Protein AF-A0AA35AGL7-F1 (afdb_monomer_lite)

InterPro domains:
  IPR021034 Tip attachment protein J, C-terminal receptor binding domain [PF12421] (13-93)

pLDDT: mean 72.28, std 17.1, range [34.78, 96.56]

Foldseek 3Di:
DDDDPDDDDLAPDPFQKKKWKWKDKVNHTPDIDIDRHDDDDDDDDDDDDPPPDDIDIDIDMDMDGDDPDDDDRDGDDDDDDDDDPDDDDDDDD

Sequence (93 aa):
MTHPRQYGSCCTLTIYSSCRLIVRKNGAEIYNRTALDNTLIYSGVIDMPAGHGHMTLEFSVSAWLVNDWYPTASISDLLVVVMKKATAGISIS

Secondary str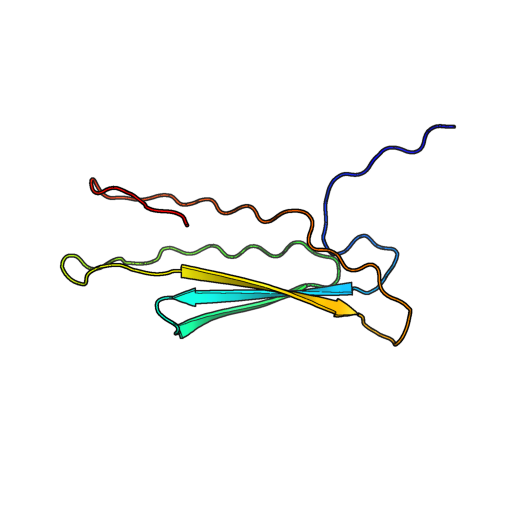ucture (DSSP, 8-state):
-PPP-----TT-TTS-EEEEEEEEETTEEEEEEEESSS-----------TTS----EEEEEEEEESSSPPP--------------SSS-----

Radius of gyration: 17.11 Å; chains: 1; bounding box: 43×21×60 Å

Organism: NCBI:txid1055533

Structure (mmCIF, N/CA/C/O backbone):
data_AF-A0AA35AGL7-F1
#
_entry.id   AF-A0AA35AGL7-F1
#
loop_
_atom_site.group_PDB
_atom_site.id
_atom_site.type_symbol
_atom_site.label_atom_id
_atom_site.label_alt_id
_atom_site.label_comp_id
_atom_site.label_asym_id
_atom_site.label_entity_id
_atom_site.label_seq_id
_atom_site.pdbx_PDB_ins_code
_atom_site.Cartn_x
_atom_site.Cartn_y
_atom_site.Cartn_z
_atom_site.occupancy
_atom_site.B_iso_or_equiv
_atom_site.auth_seq_id
_atom_site.auth_comp_id
_atom_site.auth_asym_id
_atom_site.auth_atom_id
_atom_site.pdbx_PDB_model_num
ATOM 1 N N . MET A 1 1 ? -0.648 6.258 -40.451 1.00 34.78 1 MET A N 1
ATOM 2 C CA . MET A 1 1 ? -0.702 4.928 -39.808 1.00 34.78 1 MET A CA 1
ATOM 3 C C . MET A 1 1 ? -0.736 5.141 -38.309 1.00 34.78 1 MET A C 1
ATOM 5 O O . MET A 1 1 ? 0.228 5.620 -37.728 1.00 34.78 1 MET A O 1
ATOM 9 N N . THR A 1 2 ? -1.911 4.931 -37.733 1.00 36.31 2 THR A N 1
ATOM 10 C CA . THR A 1 2 ? -2.259 5.134 -36.327 1.00 36.31 2 THR A CA 1
ATOM 11 C C . THR A 1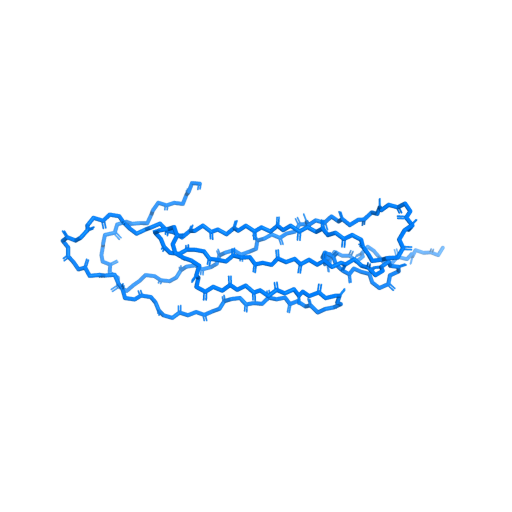 2 ? -1.719 3.977 -35.490 1.00 36.31 2 THR A C 1
ATOM 13 O O . THR A 1 2 ? -2.129 2.838 -35.691 1.00 36.31 2 THR A O 1
ATOM 16 N N . HIS A 1 3 ? -0.806 4.258 -34.559 1.00 35.12 3 HIS A N 1
ATOM 17 C CA . HIS A 1 3 ? -0.394 3.288 -33.542 1.00 35.12 3 HIS A CA 1
ATOM 18 C C . HIS A 1 3 ? -1.306 3.422 -32.312 1.00 35.12 3 HIS A C 1
ATOM 20 O O . HIS A 1 3 ? -1.632 4.548 -31.922 1.00 35.12 3 HIS A O 1
ATOM 26 N N . PRO A 1 4 ? -1.771 2.306 -31.725 1.00 40.59 4 PRO A N 1
ATOM 27 C CA . PRO A 1 4 ? -2.788 2.327 -30.685 1.00 40.59 4 PRO A CA 1
ATOM 28 C C . PRO A 1 4 ? -2.221 2.905 -29.385 1.00 40.59 4 PRO A C 1
ATOM 30 O O . PRO A 1 4 ? -1.117 2.571 -28.961 1.00 40.59 4 PRO A O 1
ATOM 33 N N . ARG A 1 5 ? -3.013 3.762 -28.734 1.00 42.56 5 ARG A N 1
ATOM 34 C CA . ARG A 1 5 ? -2.818 4.185 -27.342 1.00 42.56 5 ARG A CA 1
ATOM 35 C C . ARG A 1 5 ? -2.904 2.943 -26.451 1.00 42.56 5 ARG A C 1
ATOM 37 O O . ARG A 1 5 ? -4.002 2.447 -26.218 1.00 42.56 5 ARG A O 1
ATOM 44 N N . GLN A 1 6 ? -1.772 2.437 -25.971 1.00 39.84 6 GLN A N 1
ATOM 45 C CA . GLN A 1 6 ? -1.769 1.440 -24.904 1.00 39.84 6 GLN A CA 1
ATOM 46 C C . GLN A 1 6 ? -1.828 2.159 -23.557 1.00 39.84 6 GLN A C 1
ATOM 48 O O . GLN A 1 6 ? -0.911 2.878 -23.169 1.00 39.84 6 GLN A O 1
ATOM 53 N N . TYR A 1 7 ? -2.972 2.012 -22.897 1.00 41.91 7 TYR A N 1
ATOM 54 C CA . TYR A 1 7 ? -3.196 2.379 -21.506 1.00 41.91 7 TYR A CA 1
ATOM 55 C C . TYR A 1 7 ? -2.475 1.357 -20.609 1.00 41.91 7 TYR A C 1
ATOM 57 O O . TYR A 1 7 ? -2.720 0.163 -20.751 1.00 41.91 7 TYR A O 1
ATOM 65 N N . GLY A 1 8 ? -1.649 1.831 -19.673 1.00 47.59 8 GLY A N 1
ATOM 66 C CA . GLY A 1 8 ? -1.305 1.098 -18.450 1.00 47.59 8 GLY A CA 1
ATOM 67 C C . GLY A 1 8 ? -0.080 0.175 -18.492 1.00 47.59 8 GLY A C 1
ATOM 68 O O . GLY A 1 8 ? -0.154 -0.954 -18.958 1.00 47.59 8 GLY A O 1
ATOM 69 N N . SER A 1 9 ? 1.021 0.623 -17.885 1.00 48.41 9 SER A N 1
ATOM 70 C CA . SER A 1 9 ? 1.758 -0.067 -16.808 1.00 48.41 9 SER A CA 1
ATOM 71 C C . SER A 1 9 ? 2.953 0.810 -16.401 1.00 48.41 9 SER A C 1
ATOM 73 O O . SER A 1 9 ? 3.529 1.504 -17.233 1.00 48.41 9 SER A O 1
ATOM 75 N N . CYS A 1 10 ? 3.359 0.780 -15.127 1.00 49.69 10 CYS A N 1
ATOM 76 C CA . CYS A 1 10 ? 4.561 1.484 -14.631 1.00 49.69 10 CYS A CA 1
ATOM 77 C C . CYS A 1 10 ? 5.863 1.045 -15.349 1.00 49.69 10 CYS A C 1
ATOM 79 O O . CYS A 1 10 ? 6.896 1.702 -15.241 1.00 49.69 10 CYS A O 1
ATOM 81 N N . CYS A 1 11 ? 5.798 -0.059 -16.101 1.00 51.25 11 CYS A N 1
ATOM 82 C CA . CYS A 1 11 ? 6.921 -0.801 -16.653 1.00 51.25 11 CYS A CA 1
ATOM 83 C C . CYS A 1 11 ? 6.678 -1.147 -18.135 1.00 51.25 11 CYS A C 1
ATOM 85 O O . CYS A 1 11 ? 6.695 -2.316 -18.521 1.00 51.25 11 CYS A O 1
ATOM 87 N N . THR A 1 12 ? 6.387 -0.164 -18.991 1.00 49.97 12 THR A N 1
ATOM 88 C CA . THR A 1 12 ? 6.298 -0.428 -20.436 1.00 49.97 12 THR A CA 1
ATOM 89 C C . THR A 1 12 ? 7.697 -0.606 -21.036 1.00 49.97 12 THR A C 1
ATOM 91 O O . THR A 1 12 ? 8.530 0.293 -20.952 1.00 49.97 12 THR A O 1
ATOM 94 N N 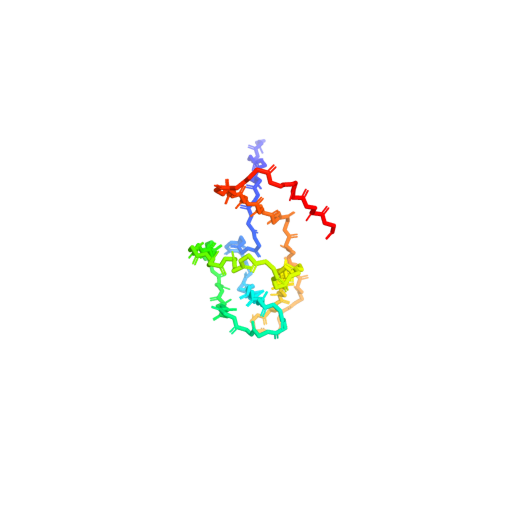. LEU A 1 13 ? 7.889 -1.783 -21.640 1.00 47.59 13 LEU A N 1
ATOM 95 C CA . LEU A 1 13 ? 9.033 -2.459 -22.284 1.00 47.59 13 LEU A CA 1
ATOM 96 C C . LEU A 1 13 ? 10.216 -1.692 -22.927 1.00 47.59 13 LEU A C 1
ATOM 98 O O . LEU A 1 13 ? 11.113 -2.347 -23.453 1.00 47.59 13 LEU A O 1
ATOM 102 N N . THR A 1 14 ? 10.265 -0.365 -22.946 1.00 46.50 14 THR A N 1
ATOM 103 C CA . THR A 1 14 ? 11.341 0.395 -23.612 1.00 46.50 14 THR A CA 1
ATOM 104 C C . THR A 1 14 ? 12.383 0.972 -22.657 1.00 46.50 14 THR A C 1
ATOM 106 O O . THR A 1 14 ? 13.419 1.448 -23.113 1.00 46.50 14 THR A O 1
ATOM 109 N N . ILE A 1 15 ? 12.149 0.909 -21.342 1.00 52.28 15 ILE A N 1
ATOM 110 C CA . ILE A 1 15 ? 13.057 1.410 -20.304 1.00 52.28 15 ILE A CA 1
ATOM 111 C C . ILE A 1 15 ? 12.994 0.426 -19.132 1.00 52.28 15 ILE A C 1
ATOM 113 O O . ILE A 1 15 ? 11.908 0.194 -18.604 1.00 52.28 15 ILE A O 1
ATOM 117 N N . TYR A 1 16 ? 14.129 -0.145 -18.714 1.00 53.97 16 TYR A N 1
ATOM 118 C CA . TYR A 1 16 ? 14.226 -0.958 -17.495 1.00 53.97 16 TYR A CA 1
ATOM 119 C C . TYR A 1 16 ? 13.918 -0.080 -16.270 1.00 53.97 16 TYR A C 1
ATOM 121 O O . TYR A 1 16 ? 14.810 0.493 -15.644 1.00 53.97 16 TYR A O 1
ATOM 129 N N . SER A 1 17 ? 12.634 0.079 -15.963 1.00 58.62 17 SER A N 1
ATOM 130 C CA . SER A 1 17 ? 12.139 0.856 -14.833 1.00 58.62 17 SER A CA 1
ATOM 131 C C . SER A 1 17 ? 11.632 -0.112 -13.787 1.00 58.62 17 SER A C 1
ATOM 133 O O . SER A 1 17 ? 10.759 -0.933 -14.055 1.00 58.62 17 SER A O 1
ATOM 135 N N . SER A 1 18 ? 12.200 -0.033 -12.595 1.00 73.50 18 SER A N 1
ATOM 136 C CA . SER A 1 18 ? 11.746 -0.839 -11.476 1.00 73.50 18 SER A CA 1
ATOM 137 C C . SER A 1 18 ? 10.670 -0.090 -10.701 1.00 73.50 18 SER A C 1
ATOM 139 O O . SER A 1 18 ? 10.793 1.113 -10.464 1.00 73.50 18 SER A O 1
ATOM 141 N N . CYS A 1 19 ? 9.619 -0.796 -10.298 1.00 79.56 19 CYS A N 1
ATOM 142 C CA . CYS A 1 19 ? 8.558 -0.256 -9.458 1.00 79.56 19 CYS A CA 1
ATOM 143 C C . CYS A 1 19 ? 8.448 -1.130 -8.208 1.00 79.56 19 CYS A C 1
ATOM 145 O O . CYS A 1 19 ? 8.320 -2.350 -8.294 1.00 79.56 19 CYS A O 1
ATOM 147 N N . ARG A 1 20 ? 8.520 -0.517 -7.028 1.00 86.38 20 ARG A N 1
ATOM 148 C CA . ARG A 1 20 ? 8.388 -1.198 -5.739 1.00 86.38 20 ARG A CA 1
ATOM 149 C C . ARG A 1 20 ? 7.074 -0.837 -5.087 1.00 86.38 20 ARG A C 1
ATOM 151 O O . ARG A 1 20 ? 6.770 0.343 -4.934 1.00 86.38 20 ARG A O 1
ATOM 158 N N . LEU A 1 21 ? 6.359 -1.869 -4.658 1.00 88.19 21 LEU A N 1
ATOM 159 C CA . LEU A 1 21 ? 5.180 -1.768 -3.814 1.00 88.19 21 LEU A CA 1
ATOM 160 C C . LEU A 1 21 ? 5.550 -2.200 -2.394 1.00 88.19 21 LEU A C 1
ATOM 162 O O . LEU A 1 21 ? 5.989 -3.334 -2.178 1.00 88.19 21 LEU A O 1
ATOM 166 N N . ILE A 1 22 ? 5.335 -1.301 -1.437 1.00 93.50 22 ILE A N 1
ATOM 167 C CA . ILE A 1 22 ? 5.384 -1.597 -0.007 1.00 93.50 22 ILE A CA 1
ATOM 168 C C . ILE A 1 22 ? 3.976 -1.450 0.564 1.00 93.50 22 ILE A C 1
ATOM 170 O O . ILE A 1 22 ? 3.322 -0.431 0.344 1.00 93.50 22 ILE A O 1
ATOM 174 N N . VAL A 1 23 ? 3.530 -2.456 1.317 1.00 93.94 23 VAL A N 1
ATOM 175 C CA . VAL A 1 23 ? 2.285 -2.394 2.088 1.00 93.94 23 VAL A CA 1
ATOM 176 C C . VAL A 1 23 ? 2.623 -2.470 3.566 1.00 93.94 23 VAL A C 1
ATOM 178 O O . VAL A 1 23 ? 3.358 -3.368 3.990 1.00 93.94 23 VAL A O 1
ATOM 181 N N . ARG A 1 24 ? 2.078 -1.544 4.358 1.00 95.81 24 ARG A N 1
ATOM 182 C CA . ARG A 1 24 ? 2.198 -1.551 5.820 1.00 95.81 24 ARG A CA 1
ATOM 183 C C . ARG A 1 24 ? 0.837 -1.682 6.482 1.00 95.81 24 ARG A C 1
ATOM 185 O O . ARG A 1 24 ? -0.103 -1.019 6.069 1.00 95.81 24 ARG A O 1
ATOM 192 N N . LYS A 1 25 ? 0.751 -2.476 7.550 1.00 93.31 25 LYS A N 1
ATOM 193 C CA . LYS A 1 25 ? -0.379 -2.522 8.487 1.00 93.31 25 LYS A CA 1
ATOM 194 C C . LYS A 1 25 ? 0.051 -1.881 9.793 1.00 93.31 25 LYS A C 1
ATOM 196 O O . LYS A 1 25 ? 0.952 -2.389 10.453 1.00 93.31 25 LYS A O 1
ATOM 201 N N . ASN A 1 26 ? -0.609 -0.792 10.179 1.00 92.44 26 ASN A N 1
ATOM 202 C CA . ASN A 1 26 ? -0.314 -0.058 11.414 1.00 92.44 26 ASN A CA 1
ATOM 203 C C . ASN A 1 26 ? 1.190 0.274 11.550 1.00 92.44 26 ASN A C 1
ATOM 205 O O . ASN A 1 26 ? 1.787 0.077 12.605 1.00 92.44 26 ASN A O 1
ATOM 209 N N . GLY A 1 27 ? 1.819 0.702 10.449 1.00 94.38 27 GLY A N 1
ATOM 210 C CA . GLY A 1 27 ? 3.253 1.009 10.378 1.00 94.38 27 GLY A CA 1
ATOM 211 C C . GLY A 1 27 ? 4.182 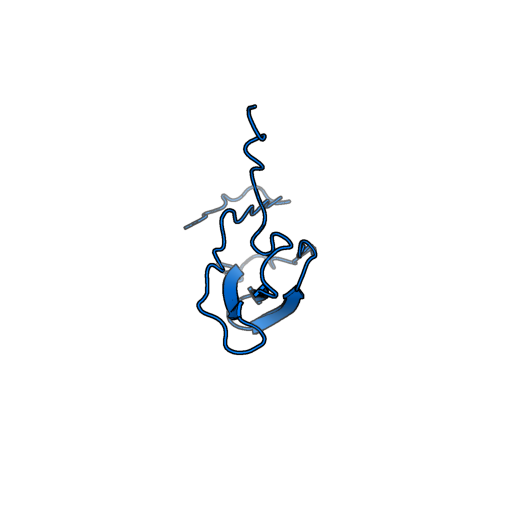-0.198 10.180 1.00 94.38 27 GLY A C 1
ATOM 212 O O . GLY A 1 27 ? 5.321 -0.014 9.756 1.00 94.38 27 GLY A O 1
ATOM 213 N N . ALA A 1 28 ? 3.714 -1.430 10.401 1.00 95.00 28 ALA A N 1
ATOM 214 C CA . ALA A 1 28 ? 4.507 -2.638 10.182 1.00 95.00 28 ALA A CA 1
ATOM 215 C C . ALA A 1 28 ? 4.445 -3.089 8.718 1.00 95.00 28 ALA A C 1
ATOM 217 O O . ALA A 1 28 ? 3.360 -3.261 8.166 1.00 95.00 28 ALA A O 1
ATOM 218 N N . GLU A 1 29 ? 5.599 -3.304 8.088 1.00 96.56 29 GLU A N 1
ATOM 219 C CA . GLU A 1 29 ? 5.685 -3.830 6.723 1.00 96.56 29 GLU A CA 1
ATOM 220 C C . GLU A 1 29 ? 5.144 -5.262 6.646 1.00 96.56 29 GLU A C 1
ATOM 222 O O . GLU A 1 29 ? 5.566 -6.141 7.394 1.00 96.56 29 GLU A O 1
ATOM 227 N N . ILE A 1 30 ? 4.201 -5.486 5.731 1.00 95.38 30 ILE A N 1
ATOM 228 C CA . ILE A 1 30 ? 3.583 -6.797 5.476 1.00 95.38 30 ILE A CA 1
ATOM 229 C C . ILE A 1 30 ? 3.785 -7.269 4.033 1.00 95.38 30 ILE A C 1
ATOM 231 O O . ILE A 1 30 ? 3.470 -8.412 3.703 1.00 95.38 30 ILE A O 1
ATOM 235 N N . TYR A 1 31 ? 4.293 -6.397 3.161 1.00 94.62 31 TYR A N 1
ATOM 236 C CA . TYR A 1 31 ? 4.633 -6.721 1.784 1.00 94.62 31 TYR A CA 1
ATOM 237 C C . TYR A 1 31 ? 5.682 -5.750 1.256 1.00 94.62 31 TYR A C 1
ATOM 239 O O . TYR A 1 31 ? 5.568 -4.545 1.468 1.00 94.62 31 TYR A O 1
ATOM 247 N N . ASN A 1 32 ? 6.670 -6.283 0.541 1.00 94.06 32 ASN A N 1
ATOM 248 C CA . ASN A 1 32 ? 7.727 -5.517 -0.104 1.00 94.06 32 ASN A CA 1
ATOM 249 C C . ASN A 1 32 ? 8.236 -6.302 -1.311 1.00 94.06 32 ASN A C 1
ATOM 251 O O . ASN A 1 32 ? 8.862 -7.363 -1.178 1.00 94.06 32 ASN A O 1
ATOM 255 N N . ARG A 1 33 ? 7.874 -5.826 -2.501 1.00 88.62 33 ARG A N 1
ATOM 256 C CA . ARG A 1 33 ? 8.262 -6.438 -3.771 1.00 88.62 33 ARG A CA 1
ATOM 257 C C . ARG A 1 33 ? 8.578 -5.370 -4.797 1.00 88.62 33 ARG A C 1
ATOM 259 O O . ARG A 1 33 ? 7.914 -4.337 -4.853 1.00 88.62 33 ARG A O 1
ATOM 266 N N . THR A 1 34 ? 9.556 -5.685 -5.633 1.00 85.50 34 THR A N 1
ATOM 267 C CA . THR A 1 34 ? 9.946 -4.900 -6.801 1.00 85.50 34 THR A CA 1
ATOM 268 C C . THR A 1 34 ? 9.558 -5.671 -8.057 1.00 85.50 34 THR A C 1
ATOM 270 O O . THR A 1 34 ? 9.817 -6.870 -8.143 1.00 85.50 34 THR A O 1
ATOM 273 N N . ALA A 1 35 ? 8.937 -4.985 -9.009 1.00 77.88 35 ALA A N 1
ATOM 274 C CA . ALA A 1 35 ? 8.702 -5.448 -10.367 1.00 77.88 35 ALA A CA 1
ATOM 275 C C . ALA A 1 35 ? 9.608 -4.699 -11.336 1.00 77.88 35 ALA A C 1
ATOM 277 O O . ALA A 1 35 ? 9.989 -3.556 -11.077 1.00 77.88 35 ALA A O 1
ATOM 278 N N . LEU A 1 36 ? 9.925 -5.357 -12.447 1.00 73.25 36 LEU A N 1
ATOM 279 C CA . LEU A 1 36 ? 10.717 -4.795 -13.539 1.00 73.25 36 LEU A CA 1
ATOM 280 C C . LEU A 1 36 ? 9.887 -4.662 -14.818 1.00 73.25 36 LEU A C 1
ATOM 282 O O . LEU A 1 36 ? 9.945 -3.638 -15.484 1.00 73.25 36 LEU A O 1
ATOM 286 N N . ASP A 1 37 ? 9.099 -5.680 -15.139 1.00 66.06 37 ASP A N 1
ATOM 287 C CA . ASP A 1 37 ? 8.300 -5.803 -16.363 1.00 66.06 37 ASP A CA 1
ATOM 288 C C . ASP A 1 37 ? 6.916 -6.424 -16.106 1.00 66.06 37 ASP A C 1
ATOM 290 O O . ASP A 1 37 ? 6.071 -6.495 -16.997 1.00 66.06 37 ASP A O 1
ATOM 294 N N . ASN A 1 38 ? 6.657 -6.858 -14.872 1.00 68.69 38 ASN A N 1
ATOM 295 C CA . ASN A 1 38 ? 5.431 -7.531 -14.474 1.00 68.69 38 ASN A CA 1
ATOM 296 C C . ASN A 1 38 ? 4.548 -6.655 -13.573 1.00 68.69 38 ASN A C 1
ATOM 298 O O . ASN A 1 38 ? 5.015 -5.804 -12.820 1.00 68.69 38 ASN A O 1
ATOM 302 N N . THR A 1 39 ? 3.243 -6.915 -13.579 1.00 72.75 39 THR A N 1
ATOM 303 C CA . THR A 1 39 ? 2.331 -6.325 -12.592 1.00 72.75 39 THR A CA 1
ATOM 304 C C . THR A 1 39 ? 2.578 -6.943 -11.209 1.00 72.75 39 THR A C 1
ATOM 306 O O . THR A 1 39 ? 2.715 -8.163 -11.089 1.00 72.75 39 THR A O 1
ATOM 309 N N . LEU A 1 40 ? 2.611 -6.115 -10.156 1.00 75.94 40 LEU A N 1
ATOM 310 C CA . LEU A 1 40 ? 2.581 -6.577 -8.764 1.00 75.94 40 LEU A CA 1
ATOM 311 C C . LEU A 1 40 ? 1.165 -6.508 -8.212 1.00 75.94 40 LEU A C 1
ATOM 313 O O . LEU A 1 40 ? 0.478 -5.501 -8.365 1.00 75.94 40 LEU A O 1
ATOM 317 N N . ILE A 1 41 ? 0.766 -7.569 -7.517 1.00 83.31 41 ILE A N 1
ATOM 318 C CA . ILE A 1 41 ? -0.509 -7.649 -6.813 1.00 83.31 41 ILE A CA 1
ATOM 319 C C . ILE A 1 41 ? -0.214 -8.047 -5.370 1.00 83.31 41 ILE A C 1
ATOM 321 O O . ILE A 1 41 ? 0.433 -9.064 -5.112 1.00 83.31 41 ILE A O 1
ATOM 325 N N . TYR A 1 42 ? -0.698 -7.237 -4.431 1.00 85.94 42 TYR A N 1
ATOM 326 C CA . TYR A 1 42 ? -0.803 -7.622 -3.032 1.00 85.94 42 TYR A CA 1
ATOM 327 C C . TYR A 1 42 ? -2.235 -8.083 -2.751 1.00 85.94 42 TYR A C 1
ATOM 329 O O . TYR A 1 42 ? -3.187 -7.341 -2.983 1.00 85.94 42 TYR A O 1
ATOM 337 N N . SER A 1 43 ? -2.384 -9.302 -2.237 1.00 88.31 43 SER A N 1
ATOM 338 C CA . SER A 1 43 ? -3.665 -9.864 -1.809 1.00 88.31 43 SER A CA 1
ATOM 339 C C . SER A 1 43 ? -3.498 -10.560 -0.466 1.00 88.31 43 SER A C 1
ATOM 341 O O . SER A 1 43 ? -2.567 -11.348 -0.295 1.00 88.31 43 SER A O 1
ATOM 343 N N . GLY A 1 44 ? -4.417 -10.327 0.465 1.00 88.50 44 GLY A N 1
ATOM 344 C CA . GLY A 1 44 ? -4.403 -10.996 1.759 1.00 88.50 44 GLY A CA 1
ATOM 345 C C . GLY A 1 44 ? -5.705 -10.799 2.520 1.00 88.50 44 GLY A C 1
ATOM 346 O O . GLY A 1 44 ? -6.414 -9.814 2.320 1.00 88.50 44 GLY A O 1
ATOM 347 N N . VAL A 1 45 ? -6.010 -11.747 3.404 1.00 86.94 45 VAL A N 1
ATOM 348 C CA . VAL A 1 45 ? -7.046 -11.579 4.427 1.00 86.94 45 VAL A CA 1
ATOM 349 C C . VAL A 1 45 ? -6.372 -10.992 5.656 1.00 86.94 45 VAL A C 1
ATOM 351 O O . VAL A 1 45 ? -5.370 -11.526 6.128 1.00 86.94 45 VAL A O 1
ATOM 354 N N . ILE A 1 46 ? -6.901 -9.880 6.158 1.00 87.69 46 ILE A N 1
ATOM 355 C CA . ILE A 1 46 ? -6.359 -9.212 7.337 1.00 87.69 46 ILE A CA 1
ATOM 356 C C . ILE A 1 46 ? -7.425 -9.215 8.422 1.00 87.69 46 ILE A C 1
ATOM 358 O O . ILE A 1 46 ? -8.456 -8.554 8.294 1.00 87.69 46 ILE A O 1
ATOM 362 N N . ASP A 1 47 ? -7.149 -9.936 9.507 1.00 83.38 47 ASP A N 1
ATOM 363 C CA . ASP A 1 47 ? -8.035 -9.960 10.665 1.00 83.38 47 ASP A CA 1
ATOM 364 C C . ASP A 1 47 ? -8.030 -8.606 11.372 1.00 83.38 47 ASP A C 1
ATOM 366 O O . ASP A 1 47 ? -6.978 -8.104 11.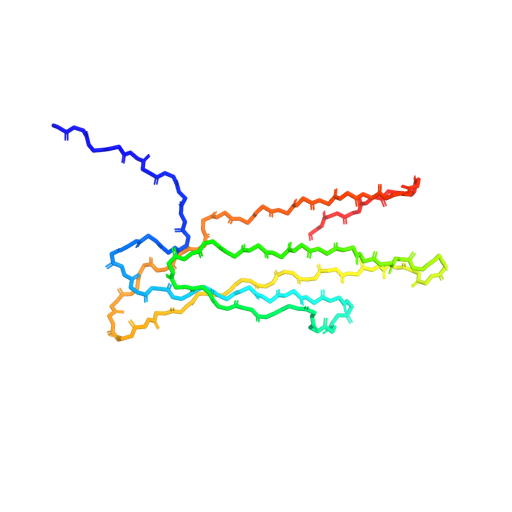792 1.00 83.38 47 ASP A O 1
ATOM 370 N N . MET A 1 48 ? -9.230 -8.035 11.502 1.00 82.00 48 MET A N 1
ATOM 371 C CA . MET A 1 48 ? -9.513 -6.808 12.237 1.00 82.00 48 MET A CA 1
ATOM 372 C C . MET A 1 48 ? -10.195 -7.171 13.562 1.00 82.00 48 MET A C 1
ATOM 374 O O . MET A 1 48 ? -11.395 -7.454 13.569 1.00 82.00 48 MET A O 1
ATOM 378 N N . PRO A 1 49 ? -9.452 -7.198 14.681 1.00 75.19 49 PRO A N 1
ATOM 379 C CA . PRO A 1 49 ? -10.019 -7.576 15.964 1.00 75.19 49 PRO A CA 1
ATOM 380 C C . PRO A 1 49 ? -10.949 -6.471 16.488 1.00 75.19 49 PRO A C 1
ATOM 382 O O . PRO A 1 49 ? -10.624 -5.280 16.454 1.00 75.19 49 PRO A O 1
ATOM 385 N N . ALA A 1 50 ? -12.134 -6.869 16.952 1.00 77.12 50 ALA A N 1
ATOM 386 C CA . ALA A 1 50 ? -13.148 -5.948 17.455 1.00 77.12 50 ALA A CA 1
ATOM 387 C C . ALA A 1 50 ? -12.653 -5.213 18.713 1.00 77.12 50 ALA A C 1
ATOM 389 O O . ALA A 1 50 ? -12.016 -5.810 19.573 1.00 77.12 50 ALA A O 1
ATOM 390 N N . GLY A 1 51 ? -12.954 -3.916 18.823 1.00 78.50 51 GLY A N 1
ATOM 391 C CA . GLY A 1 51 ? -12.582 -3.102 19.988 1.00 78.50 51 GLY A CA 1
ATOM 392 C C . GLY A 1 51 ? -11.157 -2.533 19.975 1.00 78.50 51 GLY A C 1
ATOM 393 O O . GLY A 1 51 ? -10.816 -1.773 20.872 1.00 78.50 51 GLY A O 1
ATOM 394 N N . HIS A 1 52 ? -10.342 -2.821 18.952 1.00 76.44 52 HIS A N 1
ATOM 395 C CA . HIS A 1 52 ? -8.951 -2.342 18.859 1.00 76.44 52 HIS A CA 1
ATOM 396 C C . HIS A 1 52 ? -8.769 -1.051 18.038 1.00 76.44 52 HIS A C 1
ATOM 398 O O . HIS A 1 52 ? -7.645 -0.676 17.711 1.00 76.44 52 HIS A O 1
ATOM 404 N N . GLY A 1 53 ? -9.863 -0.355 17.717 1.00 80.75 53 GLY A N 1
ATOM 405 C CA . GLY A 1 53 ? -9.831 0.909 16.980 1.00 80.75 53 GLY A CA 1
ATOM 406 C C . GLY A 1 53 ? -9.604 0.743 15.475 1.00 80.75 53 GLY A C 1
ATOM 407 O O . GLY A 1 53 ? -9.987 -0.263 14.874 1.00 80.75 53 GLY A O 1
ATOM 408 N N . HIS A 1 54 ? -9.034 1.775 14.853 1.00 82.19 54 HIS A N 1
ATOM 409 C CA . HIS A 1 54 ? -8.783 1.799 13.416 1.00 82.19 54 HIS A CA 1
ATOM 410 C C . HIS A 1 54 ? -7.615 0.888 13.038 1.00 82.19 54 HIS A C 1
ATOM 412 O O . HIS A 1 54 ? -6.605 0.809 13.734 1.00 82.19 54 HIS A O 1
ATOM 418 N N . MET A 1 55 ? -7.745 0.239 11.885 1.00 85.38 55 MET A N 1
ATOM 419 C CA . MET A 1 55 ? -6.620 -0.378 11.198 1.00 85.38 55 MET A CA 1
ATOM 420 C C . MET A 1 55 ? -6.258 0.486 10.002 1.00 85.38 55 MET A C 1
ATOM 422 O O . MET A 1 55 ? -7.130 0.793 9.189 1.00 85.38 55 MET A O 1
ATOM 426 N N . THR A 1 56 ? -4.978 0.814 9.879 1.00 89.12 56 THR A N 1
ATOM 427 C CA . THR A 1 56 ? -4.454 1.603 8.765 1.00 89.12 56 THR A CA 1
ATOM 428 C C . THR A 1 56 ? -3.614 0.709 7.869 1.00 89.12 56 THR A C 1
ATOM 430 O O . THR A 1 56 ? -2.681 0.054 8.342 1.00 89.12 56 THR A O 1
ATOM 433 N N . LEU A 1 57 ? -3.947 0.695 6.577 1.00 91.25 57 LEU A N 1
ATOM 434 C CA . LEU A 1 57 ? -3.105 0.128 5.532 1.00 91.25 57 LEU A CA 1
ATOM 435 C C . LEU A 1 57 ? -2.485 1.267 4.730 1.00 91.25 57 LEU A C 1
ATOM 437 O O . LEU A 1 57 ? -3.206 2.092 4.178 1.00 91.25 57 LEU A O 1
ATOM 441 N N . GLU A 1 58 ? -1.161 1.301 4.672 1.00 93.19 58 GLU A N 1
ATOM 442 C CA . GLU A 1 58 ? -0.417 2.255 3.854 1.00 93.19 58 GLU A CA 1
ATOM 443 C C . GLU A 1 58 ? 0.129 1.535 2.625 1.00 93.19 58 GLU A C 1
ATOM 445 O O . GLU A 1 58 ? 0.797 0.505 2.750 1.00 93.19 58 GLU A O 1
ATOM 450 N N . PHE A 1 59 ? -0.145 2.096 1.449 1.00 89.81 59 PHE A N 1
ATOM 451 C CA . PHE A 1 59 ? 0.370 1.622 0.172 1.00 89.81 59 PHE A CA 1
ATOM 452 C C . PHE A 1 59 ? 1.357 2.659 -0.354 1.00 89.81 59 PHE A C 1
ATOM 454 O O . PHE A 1 59 ? 0.969 3.763 -0.726 1.00 89.81 59 PHE A O 1
ATOM 461 N N . SER A 1 60 ? 2.638 2.304 -0.376 1.00 89.06 60 SER A N 1
ATOM 462 C CA . SER A 1 60 ? 3.694 3.158 -0.909 1.00 89.06 60 SER A CA 1
ATOM 463 C C . SER A 1 60 ? 4.216 2.556 -2.203 1.00 89.06 60 SER A C 1
ATOM 465 O O . SER A 1 60 ? 4.662 1.404 -2.228 1.00 89.06 60 SER A O 1
ATOM 467 N N . VAL A 1 61 ? 4.145 3.338 -3.279 1.00 83.06 61 VAL A N 1
ATOM 468 C CA . VAL A 1 61 ? 4.691 2.961 -4.580 1.00 83.06 61 VAL A CA 1
ATOM 469 C C . VAL A 1 61 ? 5.826 3.912 -4.924 1.00 83.06 61 VAL A C 1
ATOM 471 O O . VAL A 1 61 ? 5.673 5.130 -4.876 1.00 83.06 61 VAL A O 1
ATOM 474 N N . SER A 1 62 ? 6.974 3.347 -5.269 1.00 82.00 62 SER A N 1
ATOM 475 C CA . SER A 1 62 ? 8.162 4.098 -5.674 1.00 82.00 62 SER A CA 1
ATOM 476 C C . SER A 1 62 ? 8.737 3.479 -6.935 1.00 82.00 62 SER A C 1
ATOM 478 O O . SER A 1 62 ? 8.816 2.254 -7.008 1.00 82.00 62 SER A O 1
ATOM 480 N N . ALA A 1 63 ? 9.176 4.296 -7.887 1.00 76.75 63 ALA A N 1
ATOM 481 C CA . ALA A 1 63 ? 9.856 3.821 -9.083 1.00 76.75 63 ALA A CA 1
ATOM 482 C C . ALA A 1 63 ? 11.291 4.348 -9.130 1.00 76.75 63 ALA A C 1
ATOM 484 O O . ALA A 1 63 ? 11.551 5.488 -8.742 1.00 76.75 63 ALA A O 1
ATOM 485 N N . TRP A 1 64 ? 12.218 3.523 -9.606 1.00 72.31 64 TRP A N 1
ATOM 486 C CA . TRP A 1 64 ? 13.577 3.950 -9.917 1.00 72.31 64 TRP A CA 1
ATOM 487 C C . TRP A 1 64 ? 14.078 3.280 -11.185 1.00 72.31 64 TRP A C 1
ATOM 489 O O . TRP A 1 64 ? 13.675 2.171 -11.549 1.00 72.31 64 TRP A O 1
ATOM 499 N N . LEU A 1 65 ? 14.960 3.994 -11.869 1.00 68.94 65 LEU A N 1
ATOM 500 C CA . LEU A 1 65 ? 15.558 3.535 -13.106 1.00 68.94 65 LEU A CA 1
ATOM 501 C C . LEU A 1 65 ? 16.671 2.520 -12.830 1.00 68.94 65 LEU A C 1
ATOM 503 O O . LEU A 1 65 ? 17.333 2.564 -11.792 1.00 68.94 65 LEU A O 1
ATOM 507 N N . VAL A 1 66 ? 16.892 1.630 -13.791 1.00 61.69 66 VAL A N 1
ATOM 508 C CA . VAL A 1 66 ? 18.031 0.716 -13.830 1.00 61.69 66 VAL A CA 1
ATOM 509 C C . VAL A 1 66 ? 18.942 1.154 -14.991 1.00 61.69 66 VAL A C 1
ATOM 511 O O . VAL A 1 66 ? 18.464 1.296 -16.115 1.00 61.69 66 VAL A O 1
ATOM 514 N N . ASN A 1 67 ? 20.243 1.354 -14.728 1.00 58.78 67 ASN A N 1
ATOM 515 C CA . ASN A 1 67 ? 21.324 1.639 -15.704 1.00 58.78 67 ASN A CA 1
ATOM 516 C C . ASN A 1 67 ? 21.548 3.095 -16.219 1.00 58.78 67 ASN A C 1
ATOM 518 O O . ASN A 1 67 ? 21.902 3.252 -17.380 1.00 58.78 67 ASN A O 1
ATOM 522 N N . ASP A 1 68 ? 21.423 4.156 -15.407 1.00 54.03 68 ASP A N 1
ATOM 523 C CA . ASP A 1 68 ? 21.943 5.527 -15.706 1.00 54.03 68 ASP A CA 1
ATOM 524 C C . ASP A 1 68 ? 21.422 6.284 -16.966 1.00 54.03 68 ASP A C 1
ATOM 526 O O . ASP A 1 68 ? 22.000 7.292 -17.376 1.00 54.03 68 ASP A O 1
ATOM 530 N N . TRP A 1 69 ? 20.296 5.886 -17.571 1.00 55.69 69 TRP A N 1
ATOM 531 C CA . TRP A 1 69 ? 19.629 6.656 -18.646 1.00 55.69 69 TRP A CA 1
ATOM 532 C C . TRP A 1 69 ? 18.601 7.681 -18.111 1.00 55.69 69 TRP A C 1
ATOM 534 O O . TRP A 1 69 ? 18.067 7.535 -17.013 1.00 55.69 69 TRP A O 1
ATOM 544 N N . TYR A 1 70 ? 18.284 8.732 -18.885 1.00 46.66 70 TYR A N 1
ATOM 545 C CA . TYR A 1 70 ? 17.304 9.763 -18.488 1.00 46.66 70 TYR A CA 1
ATOM 546 C C . TYR A 1 70 ? 15.878 9.168 -18.353 1.00 46.66 70 TYR A C 1
ATOM 548 O O . TYR A 1 70 ? 15.411 8.539 -19.307 1.00 46.66 70 TYR A O 1
ATOM 556 N N . PRO A 1 71 ? 15.155 9.326 -17.219 1.00 48.00 71 PRO A N 1
ATOM 557 C CA . PRO A 1 71 ? 14.008 8.472 -16.905 1.00 48.00 71 PRO A CA 1
ATOM 558 C C . PRO A 1 71 ? 12.680 8.980 -17.471 1.00 48.00 71 PRO A C 1
ATOM 560 O O . PRO A 1 71 ? 12.386 10.170 -17.436 1.00 48.00 71 PRO A O 1
ATOM 563 N N . THR A 1 72 ? 11.804 8.045 -17.845 1.00 49.75 72 THR A N 1
ATOM 564 C CA . THR A 1 72 ? 10.338 8.234 -17.863 1.00 49.75 72 THR A CA 1
ATOM 565 C C . THR A 1 72 ? 9.657 7.046 -17.169 1.00 49.75 72 THR A C 1
ATOM 567 O O . THR A 1 72 ? 8.842 6.342 -17.750 1.00 49.75 72 THR A O 1
ATOM 570 N N . ALA A 1 73 ? 10.014 6.787 -15.906 1.00 56.88 73 ALA A N 1
ATOM 571 C CA . ALA A 1 73 ? 9.280 5.842 -15.063 1.00 56.88 73 ALA A CA 1
ATOM 572 C C . ALA A 1 73 ? 8.149 6.596 -14.350 1.00 56.88 73 ALA A C 1
ATOM 574 O O . ALA A 1 73 ? 8.411 7.515 -13.574 1.00 56.88 73 ALA A O 1
ATOM 575 N N . SER A 1 74 ? 6.896 6.241 -14.626 1.00 59.56 74 SER A N 1
ATOM 576 C CA . SER A 1 74 ? 5.726 6.869 -14.004 1.00 59.56 74 SER A CA 1
ATOM 577 C C . SER A 1 74 ? 4.734 5.803 -13.562 1.00 59.56 74 SER A C 1
ATOM 579 O O . SER A 1 74 ? 4.497 4.837 -14.279 1.00 59.56 74 SER A O 1
ATOM 581 N N . ILE A 1 75 ? 4.161 5.965 -12.373 1.00 63.97 75 ILE A N 1
ATOM 582 C CA . ILE A 1 75 ? 3.105 5.088 -11.866 1.00 63.97 75 ILE A CA 1
ATOM 583 C C . ILE A 1 75 ? 1.785 5.686 -12.349 1.00 63.97 75 ILE A C 1
ATOM 585 O O . ILE A 1 75 ? 1.391 6.747 -11.875 1.00 63.97 75 ILE A O 1
ATOM 589 N N . SER A 1 76 ? 1.145 5.051 -13.331 1.00 61.53 76 SER A N 1
ATOM 590 C CA . SER A 1 76 ? -0.070 5.601 -13.950 1.00 61.53 76 SER A CA 1
ATOM 591 C C . SER A 1 76 ? -1.324 5.341 -13.118 1.00 61.53 76 SER A C 1
ATOM 593 O O . SER A 1 76 ? -2.121 6.252 -12.925 1.00 61.53 76 SER A O 1
ATOM 595 N N . ASP A 1 77 ? -1.473 4.124 -12.587 1.00 70.06 77 ASP A N 1
ATOM 596 C CA . ASP A 1 77 ? -2.703 3.676 -11.936 1.00 70.06 77 ASP A CA 1
ATOM 597 C C . ASP A 1 77 ? -2.391 2.819 -10.699 1.00 70.06 77 ASP A C 1
ATOM 599 O O . ASP A 1 77 ? -1.610 1.866 -10.769 1.00 70.06 77 ASP A O 1
ATOM 603 N N . LEU A 1 78 ? -3.032 3.136 -9.569 1.00 73.12 78 LEU A N 1
ATOM 604 C CA . LEU A 1 78 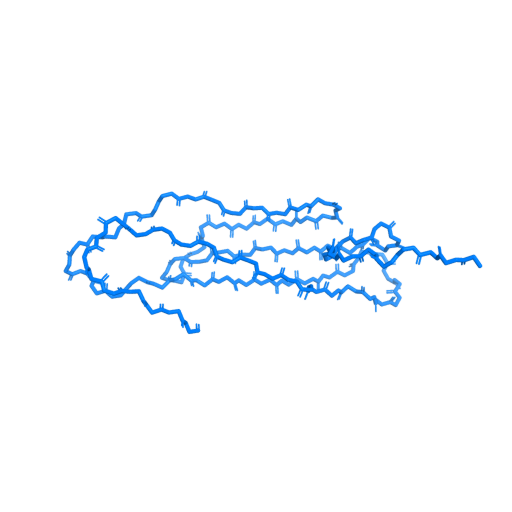? -3.085 2.285 -8.378 1.00 73.12 78 LEU A CA 1
ATOM 605 C C . LEU A 1 78 ? -4.544 1.905 -8.123 1.00 73.12 78 LEU A C 1
ATOM 607 O O . LEU A 1 78 ? -5.357 2.749 -7.750 1.00 73.12 78 LEU A O 1
ATOM 611 N N . LEU A 1 79 ? -4.874 0.628 -8.310 1.00 81.75 79 LEU A N 1
ATOM 612 C CA . LEU A 1 79 ? -6.197 0.099 -7.999 1.00 81.75 79 LEU A CA 1
ATOM 613 C C . LEU A 1 79 ? -6.170 -0.577 -6.627 1.00 81.75 79 LEU A C 1
ATOM 615 O O . LEU A 1 79 ? -5.458 -1.561 -6.429 1.00 81.75 79 LEU A O 1
ATOM 619 N N . VAL A 1 80 ? -6.986 -0.081 -5.697 1.00 82.69 80 VAL A N 1
ATOM 620 C CA . VAL A 1 80 ? -7.179 -0.692 -4.377 1.00 82.69 80 VAL A CA 1
ATOM 621 C C . VAL A 1 80 ? -8.613 -1.196 -4.282 1.00 82.69 80 VAL A C 1
ATOM 623 O O . VAL A 1 80 ? -9.561 -0.416 -4.335 1.00 82.69 80 VAL A O 1
ATOM 626 N N . VAL A 1 81 ? -8.771 -2.510 -4.134 1.00 85.94 81 VAL A N 1
ATOM 627 C CA . VAL A 1 81 ? -10.076 -3.149 -3.939 1.00 85.94 81 VAL A CA 1
ATOM 628 C C . VAL A 1 81 ? -10.124 -3.712 -2.528 1.00 85.94 81 VAL A C 1
ATOM 630 O O . VAL A 1 81 ? -9.295 -4.540 -2.155 1.00 85.94 81 VAL A O 1
ATOM 633 N N . VAL A 1 82 ? -11.098 -3.261 -1.738 1.00 83.50 82 VAL A N 1
ATOM 634 C CA . VAL A 1 82 ? -11.282 -3.699 -0.351 1.00 83.50 82 VAL A CA 1
ATOM 635 C C . VAL A 1 82 ? -12.639 -4.364 -0.208 1.00 83.50 82 VAL A C 1
ATOM 637 O O . VAL A 1 82 ? -13.666 -3.781 -0.541 1.00 83.50 82 VAL A O 1
ATOM 640 N N . MET A 1 83 ? -12.637 -5.569 0.354 1.00 85.25 83 MET A N 1
ATOM 641 C CA . MET A 1 83 ? -13.849 -6.273 0.761 1.00 85.25 83 MET A CA 1
ATOM 642 C C . MET A 1 83 ? -13.880 -6.360 2.286 1.00 85.25 83 MET A C 1
ATOM 644 O O . MET A 1 83 ? -12.942 -6.864 2.902 1.00 85.25 83 MET A O 1
ATOM 648 N N . LYS A 1 84 ? -14.960 -5.878 2.907 1.00 77.31 84 LYS A N 1
ATOM 649 C CA . LYS A 1 84 ? -15.163 -5.940 4.361 1.00 77.31 84 LYS A CA 1
ATOM 650 C C . LYS A 1 84 ? -16.228 -6.977 4.709 1.00 77.31 84 LYS A C 1
ATOM 652 O O . LYS A 1 84 ? -17.287 -7.011 4.096 1.00 77.31 84 LYS A O 1
ATOM 657 N N . LYS A 1 85 ? -15.972 -7.780 5.747 1.00 79.56 85 LYS A N 1
ATOM 658 C CA . LYS A 1 85 ? -16.897 -8.810 6.264 1.00 79.56 85 LYS A CA 1
ATOM 659 C C . LYS A 1 85 ? -17.860 -8.299 7.364 1.00 79.56 85 LYS A C 1
ATOM 661 O O . LYS A 1 85 ? -18.558 -9.092 7.978 1.00 79.56 85 LYS A O 1
ATOM 666 N N . ALA A 1 86 ? -17.891 -6.997 7.661 1.00 69.38 86 ALA A N 1
ATOM 667 C CA . ALA A 1 86 ? -18.520 -6.424 8.862 1.00 69.38 86 ALA A CA 1
ATOM 668 C C . ALA A 1 86 ? -19.400 -5.190 8.579 1.00 69.38 86 ALA A C 1
ATOM 670 O O . ALA A 1 86 ? -19.185 -4.488 7.596 1.00 69.38 86 ALA A O 1
ATOM 671 N N . THR A 1 87 ? -20.331 -4.901 9.498 1.00 64.56 87 THR A N 1
ATOM 672 C CA . THR A 1 87 ? -21.420 -3.904 9.384 1.00 64.56 87 THR A CA 1
ATOM 673 C C . THR A 1 87 ? -21.003 -2.438 9.573 1.00 64.56 87 THR A C 1
ATOM 675 O O . THR A 1 87 ? -21.754 -1.540 9.212 1.00 64.56 87 THR A O 1
ATOM 678 N N . ALA A 1 88 ? -19.830 -2.167 10.155 1.00 68.62 88 ALA A N 1
ATOM 679 C CA . ALA A 1 88 ? -19.323 -0.799 10.323 1.00 68.62 88 ALA A CA 1
ATOM 680 C C . ALA A 1 88 ? -18.809 -0.214 8.985 1.00 68.62 88 ALA A C 1
ATOM 682 O O . ALA A 1 88 ? -18.387 -0.968 8.110 1.00 68.62 88 ALA A O 1
ATOM 683 N N . GLY A 1 89 ? -18.756 1.112 8.831 1.00 67.94 89 GLY A N 1
ATOM 684 C CA . GLY A 1 89 ? -18.267 1.769 7.603 1.00 67.94 89 GLY A CA 1
ATOM 685 C C . GLY A 1 89 ? -16.777 1.533 7.292 1.00 67.94 89 GLY A C 1
ATOM 686 O O . GLY A 1 89 ? -16.023 1.039 8.137 1.00 67.94 89 GLY A O 1
ATOM 687 N N . ILE A 1 90 ? -16.357 1.867 6.067 1.00 71.62 90 ILE A N 1
ATOM 688 C CA . ILE A 1 90 ? -14.951 1.946 5.628 1.00 71.62 90 ILE A CA 1
ATOM 689 C C . ILE A 1 90 ? -14.666 3.415 5.311 1.00 71.62 90 ILE A C 1
ATOM 691 O O . ILE A 1 90 ? -15.483 4.054 4.655 1.00 71.62 90 ILE A O 1
ATOM 695 N N . SER A 1 91 ? -13.520 3.932 5.755 1.00 72.62 91 SER A N 1
ATOM 696 C CA . SER A 1 91 ? -13.002 5.229 5.311 1.00 72.62 91 SER A CA 1
ATOM 697 C C . SER A 1 91 ? -11.754 4.991 4.474 1.00 72.62 91 SER A C 1
ATOM 699 O O . SER A 1 91 ? -10.866 4.256 4.906 1.00 72.62 91 SER A O 1
ATOM 701 N N . ILE A 1 92 ? -11.708 5.597 3.290 1.00 71.12 92 ILE A N 1
ATOM 702 C CA . ILE A 1 92 ? -10.553 5.604 2.390 1.00 71.12 92 ILE A CA 1
ATOM 703 C C . ILE A 1 92 ? -10.183 7.075 2.218 1.00 71.12 92 ILE A C 1
ATOM 705 O O . ILE A 1 92 ? -11.038 7.868 1.823 1.00 71.12 92 ILE A O 1
ATOM 709 N N . SER A 1 93 ? -8.956 7.438 2.575 1.00 71.25 93 SER A N 1
ATOM 710 C CA . SER A 1 93 ? -8.433 8.808 2.525 1.00 71.25 93 SER A CA 1
ATOM 711 C C . SER A 1 93 ? -7.047 8.814 1.920 1.00 71.25 93 SER A C 1
ATOM 713 O O . SER A 1 93 ? -6.273 7.922 2.342 1.00 71.25 93 SER A O 1
#